Protein AF-A0A852VVB6-F1 (afdb_monomer)

Organism: Pseudonocardia alni (NCBI:txid33907)

Mean predicted aligned error: 5.02 Å

Solvent-accessible surface area (backbone atoms only — not comparable to full-atom values): 5072 Å² total; per-residue (Å²): 132,63,69,72,53,53,53,50,52,52,51,50,50,54,52,51,52,50,53,52,53,55,52,69,68,42,80,53,67,70,60,31,54,50,51,52,52,51,55,53,58,68,45,46,59,58,54,52,52,50,53,50,54,51,31,53,50,46,39,46,42,38,74,76,64,63,47,51,47,64,55,54,6,63,78,68,75,48,50,44,67,54,41,47,30,47,55,72,68,58,129

Foldseek 3Di:
DPDVVVVVVVVVVVVVVVLVVVLVPDPDPVVSVVSVVVVCVVCVVVVVVVLVVLLVVLQCCCPVVVDQLVVSCVVVVHDSVVSVCSPVVPD

Radius of gyration: 17.25 Å; Cα contacts (8 Å, |Δi|>4): 45; chains: 1; bounding box: 40×18×42 Å

Sequence (91 aa):
MGERVESACELHAQMSERIIEVVRGVEDPGARHRLIGEVLAENSGFVSELAGLIRESVQAMKDEQGMSYGRIAAELGLSRSRAQQLYNGTR

Secondary structure (DSSP, 8-state):
--HHHHHHHHHHHHHHHHHHHHHHH--SHHHHHHHHHHHHHHHHHHHHHHHHHHHHHHHHHHHTS---HHHHHHHHT--HHHHHHHHHT--

Nearest PDB structures (foldseek):
  7bhy-assembly1_A  TM=9.831E-01  e=2.999E-01  Bacillus subtilis subsp. subtilis str. 168
  3hug-assembly6_K  TM=6.492E-01  e=7.768E-01  Mycobacterium tuberculosis H37Rv
  3hug-assembly4_M  TM=6.784E-01  e=1.663E+00  Mycobacterium tubercu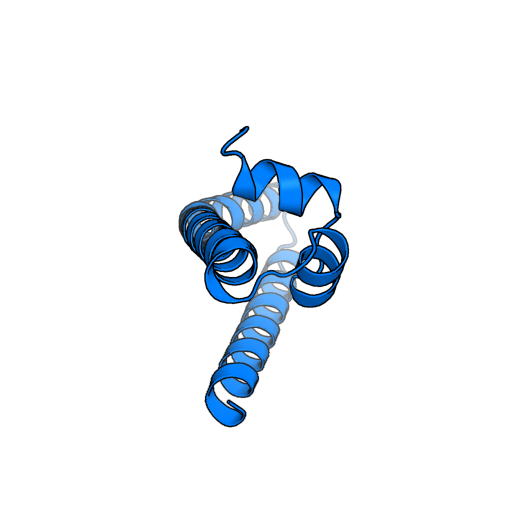losis H37Rv
  8z6g-assembly3_F  TM=5.169E-01  e=1.291E+00  Pseudomonas aeruginosa
  1or7-assembly3_A  TM=3.547E-01  e=1.375E+00  Escherichia coli

pLDDT: mean 91.88, std 8.99, range [53.78, 98.38]

Structure (mmCIF, N/CA/C/O backbone):
data_AF-A0A852VVB6-F1
#
_entry.id   AF-A0A852VVB6-F1
#
loop_
_atom_site.group_PDB
_atom_site.id
_atom_site.type_symbol
_atom_site.label_atom_id
_atom_site.label_alt_id
_atom_site.label_comp_id
_atom_site.label_asym_id
_atom_site.label_entity_id
_atom_site.label_seq_id
_atom_site.pdbx_PDB_ins_code
_atom_site.Cartn_x
_atom_site.Cartn_y
_atom_site.Cartn_z
_atom_site.occupancy
_atom_site.B_iso_or_equiv
_atom_site.auth_seq_id
_atom_site.auth_comp_id
_atom_site.auth_asym_id
_atom_site.auth_atom_id
_atom_site.pdbx_PDB_model_num
ATOM 1 N N . MET A 1 1 ? -21.572 1.106 -0.197 1.00 56.81 1 MET A N 1
ATOM 2 C CA . MET A 1 1 ? -20.146 0.730 -0.076 1.00 56.81 1 MET A CA 1
ATOM 3 C C . MET A 1 1 ? -19.669 -0.213 -1.197 1.00 56.81 1 MET A C 1
ATOM 5 O O . MET A 1 1 ? -18.512 -0.585 -1.155 1.00 56.81 1 MET A O 1
ATOM 9 N N . GLY A 1 2 ? -20.503 -0.576 -2.193 1.00 64.00 2 GLY A N 1
ATOM 10 C CA . GLY A 1 2 ? -20.204 -1.664 -3.146 1.00 64.00 2 GLY A CA 1
ATOM 11 C C . GLY A 1 2 ? -19.401 -1.271 -4.391 1.00 64.00 2 GLY A C 1
ATOM 12 O O . GLY A 1 2 ? -18.306 -1.768 -4.579 1.00 64.00 2 GLY A O 1
ATOM 13 N N . GLU A 1 3 ? -19.874 -0.327 -5.206 1.00 70.56 3 GLU A N 1
ATOM 14 C CA . GLU A 1 3 ? -19.338 -0.180 -6.578 1.00 70.56 3 GLU A CA 1
ATOM 15 C C . GLU A 1 3 ? -17.979 0.535 -6.678 1.00 70.56 3 GLU A C 1
ATOM 17 O O . GLU A 1 3 ? -17.128 0.160 -7.478 1.00 70.56 3 GLU A O 1
ATOM 22 N N . ARG A 1 4 ? -17.730 1.568 -5.858 1.00 74.25 4 ARG A N 1
ATOM 23 C CA . ARG A 1 4 ? -16.462 2.329 -5.931 1.00 74.25 4 ARG A CA 1
ATOM 24 C C . ARG A 1 4 ? -15.261 1.539 -5.413 1.00 74.25 4 ARG A C 1
ATOM 26 O O . ARG A 1 4 ? -14.151 1.760 -5.879 1.00 74.25 4 ARG A O 1
ATOM 33 N N . VAL A 1 5 ? -15.485 0.662 -4.434 1.00 73.38 5 VAL A N 1
ATOM 34 C CA . VAL A 1 5 ? -14.433 -0.192 -3.864 1.00 73.38 5 VAL A CA 1
ATOM 35 C C . VAL A 1 5 ? -14.075 -1.287 -4.861 1.00 73.38 5 VAL A C 1
ATOM 37 O O . VAL A 1 5 ? -12.903 -1.459 -5.173 1.00 73.38 5 VAL A O 1
ATOM 40 N N . GLU A 1 6 ? -15.087 -1.957 -5.414 1.00 75.00 6 GLU A N 1
ATOM 41 C CA . GLU A 1 6 ? -14.919 -2.986 -6.441 1.00 75.00 6 GLU A CA 1
ATOM 42 C C . GLU A 1 6 ? -14.185 -2.428 -7.670 1.00 75.00 6 GLU A C 1
ATOM 44 O O . GLU A 1 6 ? -13.147 -2.957 -8.060 1.00 75.00 6 GLU A O 1
ATOM 49 N N . SER A 1 7 ? -14.608 -1.260 -8.164 1.00 84.62 7 SER A N 1
ATOM 50 C CA . SER A 1 7 ? -13.953 -0.580 -9.287 1.00 84.62 7 SER A CA 1
ATOM 51 C C . SER A 1 7 ? -12.490 -0.195 -9.004 1.00 84.62 7 SER A C 1
ATOM 53 O O . SER A 1 7 ? -11.637 -0.330 -9.881 1.00 84.62 7 SER A O 1
ATOM 55 N N . ALA A 1 8 ? -12.164 0.244 -7.782 1.00 85.06 8 ALA A N 1
ATOM 56 C CA . ALA A 1 8 ? -10.786 0.565 -7.405 1.00 85.06 8 ALA A CA 1
ATOM 57 C C . ALA A 1 8 ? -9.897 -0.690 -7.313 1.00 85.06 8 ALA A C 1
ATOM 59 O O . ALA A 1 8 ? -8.747 -0.666 -7.758 1.00 85.06 8 ALA A O 1
ATOM 60 N N . CYS A 1 9 ? -10.423 -1.790 -6.767 1.00 86.62 9 CYS A N 1
ATOM 61 C CA . CYS A 1 9 ? -9.709 -3.063 -6.681 1.00 86.62 9 CYS A CA 1
ATOM 62 C C . CYS A 1 9 ? -9.445 -3.670 -8.065 1.00 86.62 9 CYS A C 1
ATOM 64 O O . CYS A 1 9 ? -8.332 -4.130 -8.324 1.00 86.62 9 CYS A O 1
ATOM 66 N N . GLU A 1 10 ? -10.429 -3.631 -8.963 1.00 90.25 10 GLU A N 1
ATOM 67 C CA . GLU A 1 10 ? -10.275 -4.094 -10.346 1.00 90.25 10 GLU A CA 1
ATOM 68 C C . GLU A 1 10 ? -9.243 -3.268 -11.113 1.00 90.25 10 GLU A C 1
ATOM 70 O O . GLU A 1 10 ? -8.371 -3.833 -11.776 1.00 90.25 10 GLU A O 1
ATOM 75 N N . LEU A 1 11 ? -9.294 -1.938 -10.983 1.00 90.69 11 LEU A N 1
ATOM 76 C CA . LEU A 1 11 ? -8.317 -1.051 -11.610 1.00 90.69 11 LEU A CA 1
ATOM 77 C C . LEU A 1 11 ? -6.894 -1.357 -11.121 1.00 90.69 11 LEU A C 1
ATOM 79 O O . LEU A 1 11 ? -5.977 -1.493 -11.932 1.00 90.69 11 LEU A O 1
ATOM 83 N N . HIS A 1 12 ? -6.710 -1.516 -9.806 1.00 89.06 12 HIS A N 1
ATOM 84 C CA . HIS A 1 12 ? -5.417 -1.878 -9.225 1.00 89.06 12 HIS A CA 1
ATOM 85 C C . HIS A 1 12 ? -4.912 -3.234 -9.740 1.00 89.06 12 HIS A C 1
ATOM 87 O O . HIS A 1 12 ? -3.732 -3.357 -10.080 1.00 89.06 12 HIS A O 1
ATOM 93 N N . ALA A 1 13 ? -5.781 -4.248 -9.812 1.00 90.88 13 ALA A N 1
ATOM 94 C CA . ALA A 1 13 ? -5.422 -5.566 -10.331 1.00 90.88 13 ALA A CA 1
ATOM 95 C C . ALA A 1 13 ? -4.949 -5.486 -11.792 1.00 90.88 13 ALA A C 1
ATOM 97 O O . ALA A 1 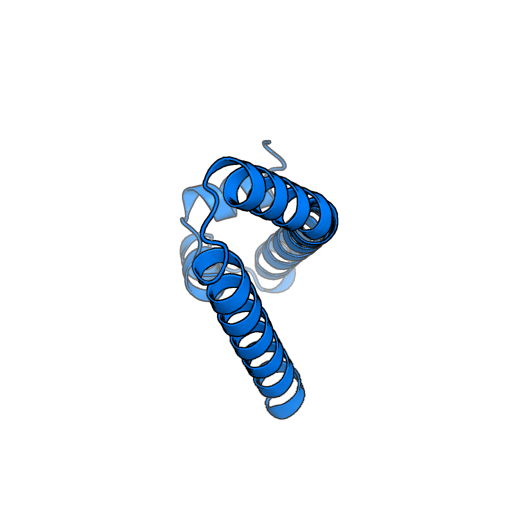13 ? -3.844 -5.933 -12.100 1.00 90.88 13 ALA A O 1
ATOM 98 N N . GLN A 1 14 ? -5.719 -4.820 -12.658 1.00 94.25 14 GLN A N 1
ATOM 99 C CA . GLN A 1 14 ? -5.382 -4.656 -14.076 1.00 94.25 14 GLN A CA 1
ATOM 100 C C . GLN A 1 14 ? -4.060 -3.899 -14.273 1.00 94.25 14 GLN A C 1
ATOM 102 O O . GLN A 1 14 ? -3.213 -4.313 -15.066 1.00 94.25 14 GLN A O 1
ATOM 107 N N . MET A 1 15 ? -3.845 -2.805 -13.532 1.00 91.19 15 MET A N 1
ATOM 108 C CA . MET A 1 15 ? -2.590 -2.048 -13.598 1.00 91.19 15 MET A CA 1
ATOM 109 C C . MET A 1 15 ? -1.397 -2.890 -13.136 1.00 91.19 15 MET A C 1
ATOM 111 O O . MET A 1 15 ? -0.355 -2.889 -13.792 1.00 91.19 15 MET A O 1
ATOM 115 N N . SER A 1 16 ? -1.552 -3.638 -12.040 1.00 92.31 16 SER A N 1
ATOM 116 C CA . SER A 1 16 ? -0.488 -4.480 -11.482 1.00 92.31 16 SER A CA 1
ATOM 117 C C . SER A 1 16 ? -0.072 -5.581 -12.454 1.00 92.31 16 SER A C 1
ATOM 119 O O . SER A 1 16 ? 1.118 -5.762 -12.717 1.00 92.31 16 SER A O 1
ATOM 121 N N . GLU A 1 17 ? -1.044 -6.290 -13.030 1.00 95.81 17 GLU A N 1
ATOM 122 C CA . GLU A 1 17 ? -0.799 -7.332 -14.030 1.00 95.81 17 GLU A CA 1
ATOM 123 C C . GLU A 1 17 ? -0.072 -6.762 -15.247 1.00 95.81 17 GLU A C 1
ATOM 125 O O . GLU A 1 17 ? 0.951 -7.307 -15.670 1.00 95.81 17 GLU A O 1
ATOM 130 N N . ARG A 1 18 ? -0.520 -5.603 -15.742 1.00 95.62 18 ARG A N 1
ATOM 131 C CA . ARG A 1 18 ? 0.085 -4.959 -16.907 1.00 95.62 18 ARG A CA 1
ATOM 132 C C . ARG A 1 18 ? 1.537 -4.548 -16.672 1.00 95.62 18 ARG A C 1
ATOM 134 O O . ARG A 1 18 ? 2.376 -4.746 -17.549 1.00 95.62 18 ARG A O 1
ATOM 141 N N . ILE A 1 19 ? 1.857 -4.001 -15.499 1.00 94.50 19 ILE A N 1
ATOM 142 C CA . ILE A 1 19 ? 3.235 -3.631 -15.140 1.00 94.50 19 ILE A CA 1
ATOM 143 C C . ILE A 1 19 ? 4.125 -4.878 -15.094 1.00 94.50 19 ILE A C 1
ATOM 145 O O . ILE A 1 19 ? 5.235 -4.867 -15.628 1.00 94.50 19 ILE A O 1
ATOM 149 N N . ILE A 1 20 ? 3.634 -5.974 -14.510 1.00 96.00 20 ILE A N 1
ATOM 150 C CA . ILE A 1 20 ? 4.379 -7.235 -14.436 1.00 96.00 20 ILE A CA 1
ATOM 151 C C . ILE A 1 20 ? 4.626 -7.828 -15.826 1.00 96.00 20 ILE A C 1
ATOM 153 O O . ILE A 1 20 ? 5.732 -8.306 -16.086 1.00 96.00 20 ILE A O 1
ATOM 157 N N . GLU A 1 21 ? 3.643 -7.783 -16.728 1.00 97.50 21 GLU A N 1
ATOM 158 C CA . GLU A 1 21 ? 3.819 -8.200 -18.124 1.00 97.50 21 GLU A CA 1
ATOM 159 C C . GLU A 1 21 ? 4.930 -7.408 -18.816 1.00 97.50 21 GLU A C 1
ATOM 161 O O . GLU A 1 21 ? 5.826 -8.006 -19.415 1.00 97.50 21 GLU A O 1
ATOM 166 N N . VAL A 1 22 ? 4.912 -6.077 -18.691 1.00 96.75 22 VAL A N 1
ATOM 167 C CA . VAL A 1 22 ? 5.930 -5.205 -19.293 1.00 96.75 22 VAL A CA 1
ATOM 168 C C . VAL A 1 22 ? 7.314 -5.539 -18.743 1.00 96.75 22 VAL A C 1
ATOM 170 O O . VAL A 1 22 ? 8.238 -5.756 -19.521 1.00 96.75 22 VAL A O 1
ATOM 173 N N . VAL A 1 23 ? 7.461 -5.658 -17.418 1.00 97.31 23 VAL A N 1
ATOM 174 C CA . VAL A 1 23 ? 8.742 -6.001 -16.777 1.00 97.31 23 VAL A CA 1
ATOM 175 C C . VAL A 1 23 ? 9.260 -7.365 -17.242 1.00 97.31 23 VAL A C 1
ATOM 177 O O . VAL A 1 23 ? 10.454 -7.511 -17.508 1.00 97.31 23 VAL A O 1
ATOM 180 N N . ARG A 1 24 ? 8.381 -8.369 -17.359 1.00 96.88 24 ARG A N 1
ATOM 181 C CA . ARG A 1 24 ? 8.741 -9.712 -17.846 1.00 96.88 24 ARG A CA 1
ATOM 182 C C . ARG A 1 24 ? 9.127 -9.720 -19.324 1.00 96.88 24 ARG A C 1
ATOM 184 O O . ARG A 1 24 ? 9.974 -10.522 -19.702 1.00 96.88 24 ARG A O 1
ATOM 191 N N . GLY A 1 25 ? 8.530 -8.844 -20.129 1.00 97.88 25 GLY A N 1
ATOM 192 C CA . GLY A 1 25 ? 8.827 -8.699 -21.555 1.00 97.88 25 GLY A CA 1
ATOM 193 C C . GLY A 1 25 ? 10.184 -8.056 -21.861 1.00 97.88 25 GLY A C 1
ATOM 194 O O . GLY A 1 25 ? 10.623 -8.098 -23.006 1.00 97.88 25 GLY A O 1
ATOM 195 N N . VAL A 1 26 ? 10.872 -7.475 -20.870 1.00 98.25 26 VAL A N 1
ATOM 196 C CA . VAL A 1 26 ? 12.213 -6.908 -21.065 1.00 98.25 26 VAL A CA 1
ATOM 197 C C . VAL A 1 26 ? 13.269 -8.015 -21.043 1.00 98.25 26 VAL A C 1
ATOM 199 O O . VAL A 1 26 ? 13.605 -8.557 -19.984 1.00 98.25 26 VAL A O 1
ATOM 202 N N . GLU A 1 27 ? 13.821 -8.320 -22.219 1.00 97.75 27 GLU A N 1
ATOM 203 C CA . GLU A 1 27 ? 14.834 -9.366 -22.407 1.00 97.75 27 GLU A CA 1
ATOM 204 C C . GLU A 1 27 ? 16.169 -9.013 -21.732 1.00 97.75 27 GLU A C 1
ATOM 206 O O . GLU A 1 27 ? 16.703 -9.822 -20.965 1.00 97.75 27 GLU A O 1
ATOM 211 N N . ASP A 1 28 ? 16.677 -7.791 -21.952 1.00 98.19 28 ASP A N 1
ATOM 212 C CA . ASP A 1 28 ? 17.940 -7.322 -21.367 1.00 98.19 28 ASP A CA 1
ATOM 213 C C . ASP A 1 28 ? 17.841 -7.210 -19.831 1.00 98.19 28 ASP A C 1
ATOM 215 O O . ASP A 1 28 ? 17.059 -6.401 -19.316 1.00 98.19 28 ASP A O 1
ATOM 219 N N . PRO A 1 29 ? 18.657 -7.958 -19.062 1.00 97.88 29 PRO A N 1
ATOM 220 C CA . PRO A 1 29 ? 18.631 -7.892 -17.604 1.00 97.88 29 PRO A CA 1
ATOM 221 C C . PRO A 1 29 ? 18.930 -6.494 -17.053 1.00 97.88 29 PRO A C 1
ATOM 223 O O . PRO A 1 29 ? 18.327 -6.088 -16.061 1.00 97.88 29 PRO A O 1
ATOM 226 N N . GLY A 1 30 ? 19.830 -5.741 -17.695 1.00 98.31 30 GLY A 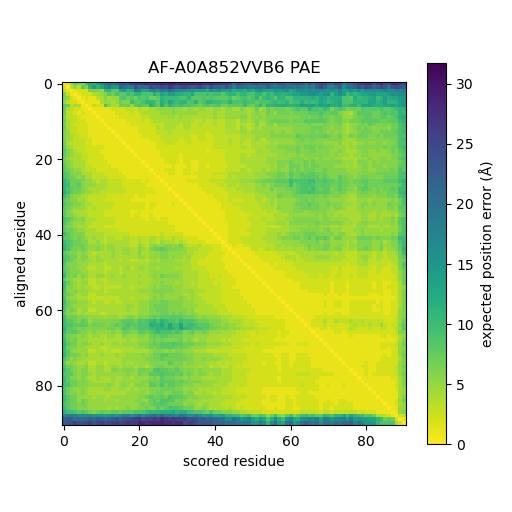N 1
ATOM 227 C CA . GLY A 1 30 ? 20.191 -4.393 -17.254 1.00 98.31 30 GLY A CA 1
ATOM 228 C C . GLY A 1 30 ? 19.022 -3.413 -17.358 1.00 98.31 30 GLY A C 1
ATOM 229 O O . GLY A 1 30 ? 18.726 -2.690 -16.405 1.00 98.31 30 GLY A O 1
ATOM 230 N N . ALA A 1 31 ? 18.329 -3.413 -18.495 1.00 98.19 31 ALA A N 1
ATOM 231 C CA . ALA A 1 31 ? 17.122 -2.631 -18.728 1.00 98.19 31 ALA A CA 1
ATOM 232 C C . ALA A 1 31 ? 15.986 -3.055 -17.795 1.00 98.19 31 ALA A C 1
ATOM 234 O O . ALA A 1 31 ? 15.316 -2.194 -17.227 1.00 98.19 31 ALA A O 1
ATOM 235 N N . ARG A 1 32 ? 15.821 -4.362 -17.559 1.00 98.38 32 ARG A N 1
ATOM 236 C CA . ARG A 1 32 ? 14.809 -4.875 -16.630 1.00 98.38 32 ARG A CA 1
ATOM 237 C C . ARG A 1 32 ? 15.042 -4.379 -15.202 1.00 98.38 32 ARG A C 1
ATOM 239 O O . ARG A 1 32 ? 14.093 -3.957 -14.550 1.00 98.38 32 ARG A O 1
ATOM 246 N N . HIS A 1 33 ? 16.288 -4.370 -14.722 1.00 98.06 33 HIS A N 1
ATOM 247 C CA . HIS A 1 33 ? 16.611 -3.835 -13.393 1.00 98.06 33 HIS A CA 1
ATOM 248 C C . HIS A 1 33 ? 16.308 -2.338 -13.271 1.00 98.06 33 HIS A C 1
ATOM 250 O O . HIS A 1 33 ? 15.757 -1.915 -12.256 1.00 98.06 33 HI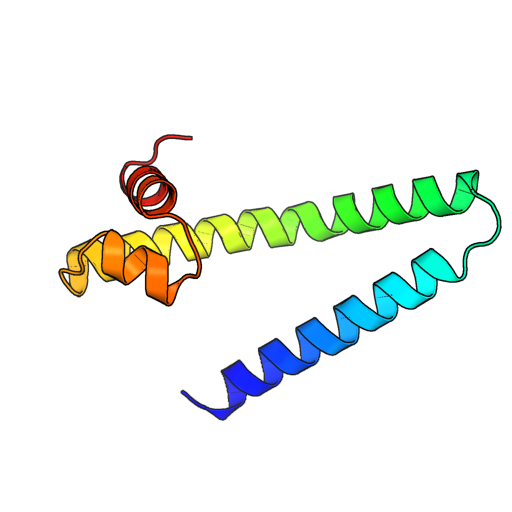S A O 1
ATOM 256 N N . ARG A 1 34 ? 16.638 -1.542 -14.299 1.00 98.06 34 ARG A N 1
ATOM 257 C CA . ARG A 1 34 ? 16.330 -0.102 -14.314 1.00 98.06 34 ARG A CA 1
ATOM 258 C C . ARG A 1 34 ? 14.828 0.147 -14.260 1.00 98.06 34 ARG A C 1
ATOM 260 O O . ARG A 1 34 ? 14.382 0.893 -13.397 1.00 98.06 34 ARG A O 1
ATOM 267 N N . LEU A 1 35 ? 14.063 -0.562 -15.089 1.00 97.56 35 LEU A N 1
ATOM 268 C CA . LEU A 1 35 ? 12.608 -0.459 -15.105 1.00 97.56 35 LEU A CA 1
ATOM 269 C C . LEU A 1 35 ? 11.988 -0.828 -13.750 1.00 97.56 35 LEU A C 1
ATOM 271 O O . LEU A 1 35 ? 11.106 -0.125 -13.271 1.00 97.56 35 LEU A O 1
ATOM 275 N N . ILE A 1 36 ? 12.460 -1.899 -13.100 1.00 96.75 36 ILE A N 1
ATOM 276 C CA . ILE A 1 36 ? 11.999 -2.252 -11.747 1.00 96.75 36 ILE A CA 1
ATOM 277 C C . ILE A 1 36 ? 12.271 -1.100 -10.773 1.00 96.75 36 ILE A C 1
ATOM 279 O O . ILE A 1 36 ? 11.394 -0.744 -9.991 1.00 96.75 36 ILE A O 1
ATOM 283 N N . GLY A 1 37 ? 13.463 -0.502 -10.827 1.00 96.44 37 GLY A N 1
ATOM 284 C CA . GLY A 1 37 ? 13.814 0.648 -9.994 1.00 96.44 37 GLY A CA 1
ATOM 285 C C . GLY A 1 37 ? 12.900 1.854 -10.222 1.00 96.44 37 GLY A C 1
ATOM 286 O O . GLY A 1 37 ? 12.422 2.439 -9.254 1.00 96.44 37 GLY A O 1
ATOM 287 N N . GLU A 1 38 ? 12.616 2.188 -11.481 1.00 95.38 38 GLU A N 1
ATOM 288 C CA . GLU A 1 38 ? 11.710 3.280 -11.862 1.00 95.38 38 GLU A CA 1
ATOM 289 C C . GLU A 1 38 ? 10.285 3.029 -11.365 1.00 95.38 38 GLU A C 1
ATOM 291 O O . GLU A 1 38 ? 9.711 3.881 -10.692 1.00 95.38 38 GLU A O 1
ATOM 296 N N . VAL A 1 39 ? 9.743 1.828 -11.594 1.00 93.81 39 VAL A N 1
ATOM 297 C CA . VAL A 1 39 ? 8.418 1.440 -11.090 1.00 93.81 39 VAL A CA 1
ATOM 298 C C . VAL A 1 39 ? 8.353 1.592 -9.569 1.00 93.81 39 VAL A C 1
ATOM 300 O O . VAL A 1 39 ? 7.397 2.165 -9.051 1.00 93.81 39 VAL A O 1
ATOM 303 N N . LEU A 1 40 ? 9.362 1.120 -8.833 1.00 92.94 40 LEU A N 1
ATOM 304 C CA . LEU A 1 40 ? 9.392 1.253 -7.374 1.00 92.94 40 LEU A CA 1
ATOM 305 C C . LEU A 1 40 ? 9.485 2.716 -6.920 1.00 92.94 40 LEU A C 1
ATOM 307 O O . LEU A 1 40 ? 8.840 3.088 -5.939 1.00 92.94 40 LEU A O 1
ATOM 311 N N . ALA A 1 41 ? 10.265 3.542 -7.620 1.00 92.25 41 ALA A N 1
ATOM 312 C CA . ALA A 1 41 ? 10.413 4.959 -7.310 1.00 92.25 41 ALA A CA 1
ATOM 313 C C . ALA A 1 41 ? 9.101 5.726 -7.523 1.00 92.25 41 ALA A C 1
ATOM 315 O O . ALA A 1 41 ? 8.664 6.434 -6.618 1.00 92.25 41 ALA A O 1
ATOM 316 N N . GLU A 1 42 ? 8.428 5.523 -8.654 1.00 89.50 42 GLU A N 1
ATOM 317 C CA . GLU A 1 42 ? 7.129 6.144 -8.950 1.00 89.50 42 GLU A CA 1
ATOM 318 C C . GLU A 1 42 ? 6.050 5.720 -7.940 1.00 89.50 42 GLU A C 1
ATOM 320 O O . GLU A 1 42 ? 5.251 6.530 -7.473 1.00 89.50 42 GLU A O 1
ATOM 325 N N . ASN A 1 43 ? 6.068 4.455 -7.509 1.00 89.31 43 ASN A N 1
ATOM 326 C CA . ASN A 1 43 ? 5.109 3.953 -6.523 1.00 89.31 43 ASN A CA 1
ATOM 327 C C . ASN A 1 43 ? 5.425 4.385 -5.081 1.00 89.31 43 ASN A C 1
ATOM 329 O O . ASN A 1 43 ? 4.586 4.216 -4.195 1.00 89.31 43 ASN A O 1
ATOM 333 N N . SER A 1 44 ? 6.603 4.955 -4.813 1.00 88.44 44 SER A N 1
ATOM 334 C CA . SER A 1 44 ? 7.007 5.324 -3.450 1.00 88.44 44 SER A CA 1
ATOM 335 C C . SER A 1 44 ? 6.097 6.387 -2.822 1.00 88.44 44 SER A C 1
ATOM 337 O O . SER A 1 44 ? 5.768 6.285 -1.638 1.00 88.44 44 SER A O 1
ATOM 339 N N . GLY A 1 45 ? 5.630 7.359 -3.617 1.00 88.31 45 GLY A N 1
ATOM 340 C CA . GLY A 1 45 ? 4.677 8.380 -3.177 1.00 88.31 45 GLY A CA 1
ATOM 341 C C . GLY A 1 45 ? 3.333 7.767 -2.786 1.00 88.31 45 GLY A C 1
ATOM 342 O O . GLY A 1 45 ? 2.873 7.953 -1.660 1.00 88.31 45 GLY A O 1
ATOM 343 N N . PHE A 1 46 ? 2.773 6.935 -3.669 1.00 87.69 46 PHE A N 1
ATOM 344 C CA . PHE A 1 46 ? 1.535 6.194 -3.414 1.00 87.69 46 PHE A CA 1
ATOM 345 C C .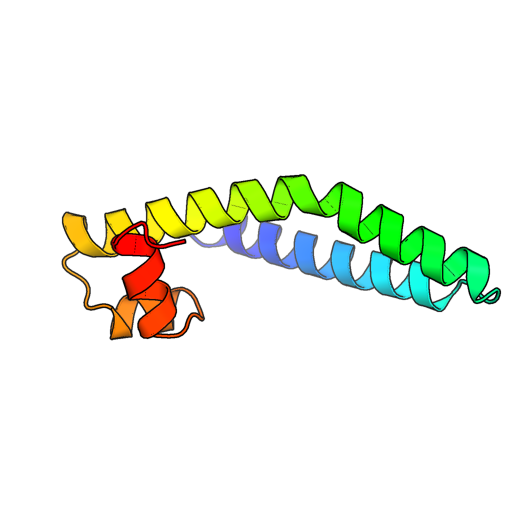 PHE A 1 46 ? 1.619 5.340 -2.139 1.00 87.69 46 PHE A C 1
ATOM 347 O O . PHE A 1 46 ? 0.729 5.396 -1.292 1.00 87.69 46 PHE A O 1
ATOM 354 N N . VAL A 1 47 ? 2.711 4.586 -1.958 1.00 88.19 47 VAL A N 1
ATOM 355 C CA . VAL A 1 47 ? 2.921 3.752 -0.761 1.00 88.19 47 VAL A CA 1
ATOM 356 C C . VAL A 1 47 ? 2.979 4.604 0.510 1.00 88.19 47 VAL A C 1
ATOM 358 O O . VAL A 1 47 ? 2.418 4.216 1.537 1.00 88.19 47 VAL A O 1
ATOM 361 N N . SER A 1 48 ? 3.638 5.764 0.454 1.00 88.81 48 SER A N 1
ATOM 362 C CA . SER A 1 48 ? 3.727 6.686 1.589 1.00 88.81 48 SER A CA 1
ATOM 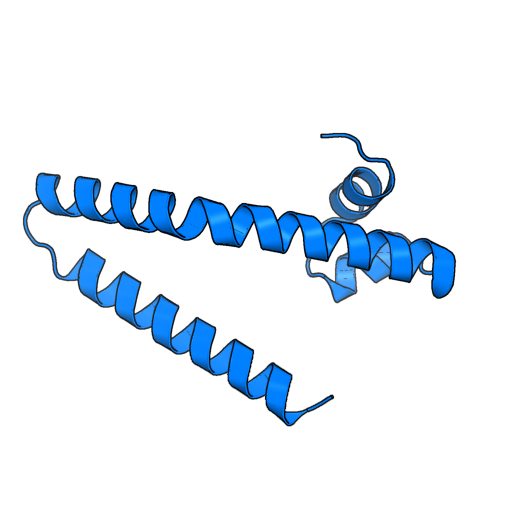363 C C . SER A 1 48 ? 2.360 7.260 1.970 1.00 88.81 48 SER A C 1
ATOM 365 O O . SER A 1 48 ? 2.011 7.280 3.151 1.00 88.81 48 SER A O 1
ATOM 367 N N . GLU A 1 49 ? 1.572 7.699 0.989 1.00 91.12 49 GLU A N 1
ATOM 368 C CA . GLU A 1 49 ? 0.222 8.225 1.218 1.00 91.12 49 GLU A CA 1
ATOM 369 C C . GLU A 1 49 ? -0.721 7.148 1.763 1.00 91.12 49 GLU A C 1
ATOM 371 O O . GLU A 1 49 ? -1.388 7.360 2.779 1.00 91.12 49 GLU A O 1
ATOM 376 N N . LEU A 1 50 ? -0.710 5.953 1.165 1.00 90.81 50 LEU A N 1
ATOM 377 C CA . LEU A 1 50 ? -1.523 4.831 1.625 1.00 90.81 50 LEU A CA 1
ATOM 378 C C . LEU A 1 50 ? -1.161 4.417 3.058 1.00 90.81 50 LEU A C 1
ATOM 380 O O . LEU A 1 50 ? -2.046 4.120 3.859 1.00 90.81 50 LEU A O 1
ATOM 384 N N . ALA A 1 51 ? 0.123 4.446 3.426 1.00 90.56 51 ALA A N 1
ATOM 385 C CA . ALA A 1 51 ? 0.547 4.193 4.801 1.00 90.56 51 ALA A CA 1
ATOM 386 C C . ALA A 1 51 ? -0.009 5.234 5.794 1.00 90.56 51 ALA A C 1
ATOM 388 O O . ALA A 1 51 ? -0.315 4.879 6.937 1.00 90.56 51 ALA A O 1
ATOM 389 N N . GLY A 1 52 ? -0.161 6.492 5.366 1.00 92.69 52 GLY A N 1
ATOM 390 C CA . GLY A 1 52 ? -0.849 7.542 6.122 1.00 92.69 52 GLY A CA 1
ATOM 391 C C . GLY A 1 52 ? -2.326 7.211 6.342 1.00 92.69 52 GLY A C 1
ATOM 392 O O . GLY A 1 52 ? -2.767 7.129 7.487 1.00 92.69 52 GLY A O 1
ATOM 393 N N . LEU A 1 53 ? -3.047 6.892 5.265 1.00 94.50 53 LEU A N 1
ATOM 394 C CA . LEU A 1 53 ? -4.466 6.512 5.320 1.00 94.50 53 LEU A CA 1
ATOM 395 C C . LEU A 1 53 ? -4.715 5.265 6.180 1.00 94.50 53 LEU A C 1
ATOM 397 O O . LEU A 1 53 ? -5.698 5.193 6.919 1.00 94.50 53 LEU A O 1
ATOM 401 N N . ILE A 1 54 ? -3.812 4.281 6.130 1.00 94.75 54 ILE A N 1
ATOM 402 C CA . ILE A 1 54 ? -3.877 3.093 6.991 1.00 94.75 54 ILE A CA 1
ATOM 403 C C . ILE A 1 54 ? -3.740 3.495 8.463 1.00 94.75 54 ILE A C 1
ATOM 405 O O . ILE A 1 54 ? -4.466 2.972 9.307 1.00 94.75 54 ILE A O 1
ATOM 409 N N . ARG A 1 55 ? -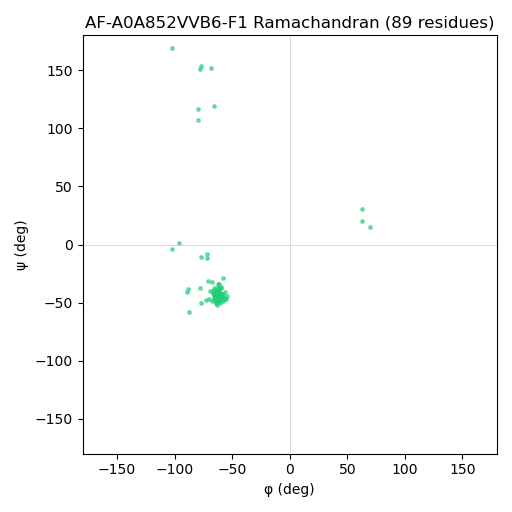2.833 4.421 8.797 1.00 94.75 55 ARG A N 1
ATOM 410 C CA . ARG A 1 55 ? -2.677 4.905 10.175 1.00 94.75 55 ARG A CA 1
ATOM 411 C C . ARG A 1 55 ? -3.939 5.613 10.663 1.00 94.75 55 ARG A C 1
ATOM 413 O O . ARG A 1 55 ? -4.403 5.302 11.757 1.00 94.75 55 ARG A O 1
ATOM 420 N N . GLU A 1 56 ? -4.489 6.511 9.853 1.00 95.56 56 GLU A N 1
ATOM 421 C CA . GLU A 1 56 ? -5.742 7.215 10.154 1.00 95.56 56 GLU A CA 1
ATOM 422 C C . GLU A 1 56 ? -6.892 6.222 10.363 1.00 95.56 56 GLU A C 1
ATOM 424 O O . GLU A 1 56 ? -7.615 6.298 11.353 1.00 95.56 56 GLU A O 1
ATOM 429 N N . SER A 1 57 ? -6.994 5.210 9.497 1.00 96.69 57 SER A N 1
ATOM 430 C CA . SER A 1 57 ? -8.005 4.153 9.609 1.00 96.69 57 SER A CA 1
ATOM 431 C C . SER A 1 57 ? -7.852 3.340 10.897 1.00 96.69 57 SER A C 1
ATOM 433 O O . SER A 1 57 ? -8.839 3.065 11.576 1.00 96.69 57 SER A O 1
ATOM 435 N N . VAL A 1 58 ? -6.619 2.977 11.270 1.00 96.94 58 VAL A N 1
ATOM 436 C CA . VAL A 1 58 ? -6.331 2.277 12.533 1.00 96.94 58 VAL A CA 1
ATOM 437 C C . VAL A 1 58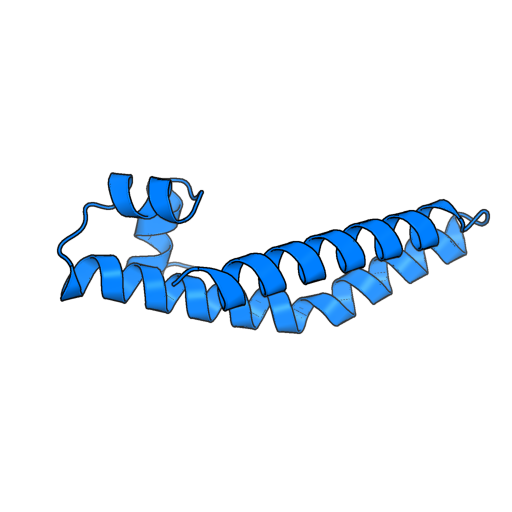 ? -6.758 3.119 13.739 1.00 96.94 58 VAL A C 1
ATOM 439 O O . VAL A 1 58 ? -7.344 2.569 14.672 1.00 96.94 58 VAL A O 1
ATOM 442 N N . GLN A 1 59 ? -6.484 4.428 13.730 1.00 95.75 59 GLN A N 1
ATOM 443 C CA . GLN A 1 59 ? -6.890 5.347 14.799 1.00 95.75 59 GLN A CA 1
ATOM 444 C C . GLN A 1 59 ? -8.414 5.458 14.891 1.00 95.75 59 GLN A C 1
ATOM 446 O O . GLN A 1 59 ? -8.967 5.209 15.958 1.00 95.75 59 GLN A O 1
ATOM 451 N N . ALA A 1 60 ? -9.106 5.695 13.774 1.00 97.25 60 ALA A N 1
ATOM 452 C CA . ALA A 1 60 ? -10.566 5.777 13.746 1.00 97.25 60 ALA A CA 1
ATOM 453 C C . ALA A 1 60 ? -11.234 4.471 14.221 1.00 97.25 60 ALA A C 1
ATOM 455 O O . ALA A 1 60 ? -12.121 4.482 15.074 1.00 97.25 60 ALA A O 1
ATOM 456 N N . MET A 1 61 ? -10.770 3.308 13.748 1.00 97.56 61 MET A N 1
ATOM 457 C CA . MET A 1 61 ? -11.286 2.014 14.217 1.00 97.56 61 MET A CA 1
ATOM 458 C C . MET A 1 61 ? -11.041 1.801 15.717 1.00 97.56 61 MET A C 1
ATOM 460 O O . MET A 1 61 ? -11.850 1.161 16.398 1.00 97.56 61 MET A O 1
ATOM 464 N N . LYS A 1 62 ? -9.922 2.308 16.246 1.00 97.06 62 LYS A N 1
ATOM 465 C CA . LYS A 1 62 ? -9.572 2.146 17.654 1.00 97.06 62 LYS A CA 1
ATOM 466 C C . LYS A 1 62 ? -10.374 3.075 18.564 1.00 97.06 62 LYS A C 1
ATOM 468 O O . LYS A 1 62 ? -10.946 2.590 19.543 1.00 97.06 62 LYS A O 1
ATOM 473 N N . ASP A 1 63 ? -10.407 4.359 18.237 1.00 97.12 63 ASP A N 1
ATOM 474 C CA . ASP A 1 63 ? -10.917 5.418 19.108 1.00 97.12 63 ASP A CA 1
ATOM 475 C C . ASP A 1 63 ? -12.415 5.647 18.921 1.00 97.12 63 ASP A C 1
ATOM 477 O O . ASP A 1 63 ? -13.142 5.787 19.902 1.00 97.12 63 ASP A O 1
ATOM 481 N N . GLU A 1 64 ? -12.902 5.616 17.680 1.00 96.25 64 GLU A N 1
ATOM 482 C CA . GLU A 1 64 ? -14.311 5.888 17.374 1.00 96.25 64 GLU A CA 1
ATOM 483 C C . GLU A 1 64 ? -15.163 4.619 17.457 1.00 96.25 64 GLU A C 1
ATOM 485 O O . GLU A 1 64 ? -16.296 4.648 17.933 1.00 96.25 64 GLU A O 1
ATOM 490 N N . GLN A 1 65 ? -14.617 3.483 17.014 1.00 94.44 65 GLN A N 1
ATOM 491 C CA . GLN A 1 65 ? -15.354 2.213 16.943 1.00 94.44 65 GLN A CA 1
ATOM 492 C C . GLN A 1 65 ? -15.012 1.250 18.091 1.00 94.44 65 GLN A C 1
ATOM 494 O O . GLN A 1 65 ? -15.592 0.165 18.186 1.00 94.44 65 GLN A O 1
ATOM 499 N N . GLY A 1 66 ? -14.065 1.614 18.963 1.00 96.50 66 GLY A N 1
ATOM 500 C CA . GLY A 1 66 ? -13.680 0.816 20.128 1.00 96.50 66 GLY A CA 1
ATOM 501 C C . GLY A 1 66 ? -13.086 -0.556 19.787 1.00 96.50 66 GLY A C 1
ATOM 502 O O . GLY A 1 66 ? -13.092 -1.457 20.632 1.00 96.50 66 GLY A O 1
ATOM 503 N N . MET A 1 67 ? -12.590 -0.763 18.561 1.00 97.69 67 MET A N 1
ATOM 504 C CA . MET A 1 67 ? -12.137 -2.080 18.117 1.00 97.69 67 MET A CA 1
ATOM 505 C C . MET A 1 67 ? -10.873 -2.548 18.854 1.00 97.69 67 MET A C 1
ATOM 507 O O . MET A 1 67 ? -10.021 -1.777 19.312 1.00 97.69 67 MET A O 1
ATOM 511 N N . SER A 1 68 ? -10.727 -3.871 18.961 1.00 97.69 68 SER A N 1
ATOM 512 C CA . SER A 1 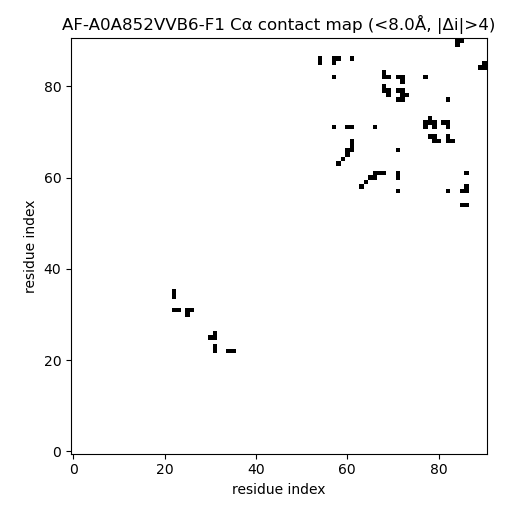68 ? -9.484 -4.485 19.428 1.00 97.69 68 SER A CA 1
ATOM 513 C C . SER A 1 68 ? -8.442 -4.490 18.308 1.00 97.69 68 SER A C 1
ATOM 515 O O . SER A 1 68 ? -8.784 -4.631 17.135 1.00 97.69 68 SER A O 1
ATOM 517 N N . TYR A 1 69 ? -7.151 -4.439 18.655 1.00 97.38 69 TYR A N 1
ATOM 518 C CA . TYR A 1 69 ? -6.078 -4.547 17.655 1.00 97.38 69 TYR A CA 1
ATOM 519 C C . TYR A 1 69 ? -6.135 -5.846 16.846 1.00 97.38 69 TYR A C 1
ATOM 521 O O . TYR A 1 69 ? -5.699 -5.866 15.703 1.00 97.38 69 TYR A O 1
ATOM 529 N N . GLY A 1 70 ? -6.660 -6.931 17.428 1.00 97.44 70 GLY A N 1
ATOM 530 C CA . GLY A 1 70 ? -6.852 -8.189 16.706 1.00 97.44 70 GLY A CA 1
ATOM 531 C C . GLY A 1 70 ? -7.902 -8.068 15.602 1.00 97.44 70 GLY A C 1
ATOM 532 O O . GLY A 1 70 ? -7.685 -8.572 14.507 1.00 97.44 70 GLY A O 1
ATOM 533 N N . ARG A 1 71 ? -9.002 -7.350 15.863 1.00 97.75 71 ARG A N 1
ATOM 534 C CA . ARG A 1 71 ? -10.038 -7.102 14.857 1.00 97.75 71 ARG A CA 1
ATOM 535 C C . ARG A 1 71 ? -9.553 -6.143 13.774 1.00 97.75 71 ARG A C 1
ATOM 537 O O . ARG A 1 71 ? -9.673 -6.469 12.605 1.00 97.75 71 ARG A O 1
ATOM 544 N N . ILE A 1 72 ? -8.929 -5.031 14.162 1.00 97.88 72 ILE A N 1
ATOM 545 C CA . ILE A 1 72 ? -8.335 -4.064 13.220 1.00 97.88 72 ILE A CA 1
ATOM 546 C C . ILE A 1 72 ? -7.348 -4.762 12.277 1.00 97.88 72 ILE A C 1
ATOM 548 O O . ILE A 1 72 ? -7.369 -4.549 11.069 1.00 97.88 72 ILE A O 1
ATOM 552 N N . ALA A 1 73 ? -6.499 -5.631 12.828 1.00 96.62 73 ALA A N 1
ATOM 553 C CA . ALA A 1 73 ? -5.548 -6.411 12.051 1.00 96.62 73 ALA A CA 1
ATOM 554 C C . ALA A 1 73 ? -6.233 -7.330 11.027 1.00 96.62 73 ALA A C 1
ATOM 556 O O . ALA A 1 73 ? -5.785 -7.392 9.888 1.00 96.62 73 ALA A O 1
ATOM 557 N N . ALA A 1 74 ? -7.326 -7.997 11.406 1.00 96.81 74 ALA A N 1
ATOM 558 C CA . ALA A 1 74 ? -8.080 -8.851 10.493 1.00 96.81 74 ALA A CA 1
ATOM 559 C C . ALA A 1 74 ? -8.738 -8.056 9.350 1.00 96.81 74 ALA A C 1
ATOM 561 O O . ALA A 1 74 ? -8.632 -8.471 8.201 1.00 96.81 74 ALA A O 1
ATOM 562 N N . GLU A 1 75 ? -9.354 -6.907 9.648 1.00 95.62 75 GLU A N 1
ATOM 563 C CA . GLU A 1 75 ? -10.025 -6.057 8.645 1.00 95.62 75 GLU A CA 1
ATOM 564 C C . GLU A 1 75 ? -9.034 -5.464 7.631 1.00 95.62 75 GLU A C 1
ATOM 566 O O . GLU A 1 75 ? -9.331 -5.360 6.445 1.00 95.62 75 GLU A O 1
ATOM 571 N N . LEU A 1 76 ? -7.837 -5.089 8.090 1.00 93.62 76 LEU A N 1
ATOM 572 C CA . LEU A 1 76 ? -6.822 -4.439 7.256 1.00 93.62 76 LEU A CA 1
ATOM 573 C C . LEU A 1 76 ? -5.781 -5.410 6.677 1.00 93.62 76 LEU A C 1
ATOM 575 O O . LEU A 1 76 ? -4.840 -4.970 6.020 1.00 93.62 76 LEU A O 1
ATOM 579 N N . GLY A 1 77 ? -5.896 -6.715 6.946 1.00 94.38 77 GLY A N 1
ATOM 580 C CA . GLY A 1 77 ? -4.902 -7.706 6.516 1.00 94.38 77 GLY A CA 1
ATOM 581 C C . GLY A 1 77 ? -3.508 -7.488 7.126 1.00 94.38 77 GLY A C 1
ATOM 582 O O . GLY A 1 77 ? -2.493 -7.784 6.500 1.00 94.38 77 GLY A O 1
ATOM 583 N N . LEU A 1 78 ? -3.440 -6.941 8.341 1.00 94.19 78 LEU A N 1
ATOM 584 C CA . LEU A 1 78 ? -2.200 -6.645 9.060 1.00 94.19 78 LEU A CA 1
ATOM 585 C C . LEU A 1 78 ? -1.925 -7.690 10.145 1.00 94.19 78 LEU A C 1
ATOM 587 O O . LEU A 1 78 ? -2.787 -8.469 10.544 1.00 94.19 78 LEU A O 1
ATOM 591 N N . SER A 1 79 ? -0.719 -7.661 10.712 1.00 96.38 79 SER A N 1
ATOM 592 C CA . SER A 1 79 ? -0.479 -8.321 11.996 1.00 96.38 79 SER A CA 1
ATOM 593 C C . SER A 1 79 ? -1.033 -7.476 13.150 1.00 96.38 79 SER A C 1
ATOM 595 O O . SER A 1 79 ? -1.074 -6.242 13.090 1.00 96.38 79 SER A O 1
ATOM 597 N N . ARG A 1 80 ? -1.393 -8.127 14.264 1.00 96.56 80 ARG A N 1
ATOM 598 C CA . ARG A 1 80 ? -1.820 -7.427 15.490 1.00 96.56 80 ARG A CA 1
ATOM 599 C C . ARG A 1 80 ? -0.759 -6.442 15.991 1.00 96.56 80 ARG A C 1
ATOM 601 O O . ARG A 1 80 ? -1.103 -5.343 16.419 1.00 96.56 80 ARG A O 1
ATOM 608 N N . SER A 1 81 ? 0.516 -6.832 15.945 1.00 96.00 81 SER A N 1
ATOM 609 C CA . SER A 1 81 ? 1.625 -5.962 16.351 1.00 96.00 81 SER A CA 1
ATOM 610 C C . SER A 1 81 ? 1.733 -4.738 15.447 1.00 96.00 81 SER A C 1
ATOM 612 O O . SER A 1 81 ? 1.928 -3.635 15.951 1.00 96.00 81 SER A O 1
ATOM 614 N N . ARG A 1 82 ? 1.530 -4.903 14.134 1.00 95.31 82 ARG A N 1
ATOM 615 C CA . ARG A 1 82 ? 1.551 -3.788 13.188 1.00 95.31 82 ARG A CA 1
ATOM 616 C C . ARG A 1 82 ? 0.404 -2.811 13.433 1.00 95.31 82 ARG A C 1
ATOM 618 O O . ARG A 1 82 ? 0.650 -1.611 13.460 1.00 95.31 82 ARG A O 1
ATOM 625 N N . ALA A 1 83 ? -0.810 -3.305 13.683 1.00 95.88 83 ALA A N 1
ATOM 626 C CA . ALA A 1 83 ? -1.946 -2.457 14.054 1.00 95.88 83 ALA A CA 1
ATOM 627 C C . ALA A 1 83 ? -1.654 -1.637 15.327 1.00 95.88 83 ALA A C 1
ATOM 629 O O . ALA A 1 83 ? -1.915 -0.438 15.374 1.00 95.88 83 ALA A O 1
ATOM 630 N N . GLN A 1 84 ? -1.036 -2.255 16.337 1.00 95.75 84 GLN A N 1
ATOM 631 C CA . GLN A 1 84 ? -0.646 -1.558 17.564 1.00 95.75 84 GLN A CA 1
ATOM 632 C C . GLN A 1 84 ? 0.454 -0.505 17.330 1.00 95.75 84 GLN A C 1
ATOM 634 O O . GLN A 1 84 ? 0.370 0.589 17.880 1.00 95.75 84 GLN A O 1
ATOM 639 N N . GLN A 1 85 ? 1.473 -0.804 16.518 1.00 94.62 85 GLN A N 1
ATOM 640 C CA . GLN A 1 85 ? 2.534 0.154 16.167 1.00 94.62 85 GLN A CA 1
ATOM 641 C C . GLN A 1 85 ? 1.985 1.374 15.425 1.00 94.62 85 GLN A C 1
ATOM 643 O O . GLN A 1 85 ? 2.327 2.508 15.753 1.00 94.62 85 GLN A O 1
ATOM 648 N N . LEU A 1 86 ? 1.107 1.134 14.446 1.00 94.38 86 LEU A N 1
ATOM 649 C CA . LEU A 1 86 ? 0.469 2.190 13.666 1.00 94.38 86 LEU A CA 1
ATOM 650 C C . LEU A 1 86 ? -0.343 3.128 14.558 1.00 94.38 86 LEU A C 1
ATOM 652 O O . LEU A 1 86 ? -0.225 4.340 14.404 1.00 94.38 86 LEU A O 1
ATOM 656 N N . TYR A 1 87 ? -1.087 2.581 15.521 1.00 94.62 87 TYR A N 1
ATOM 657 C CA . TYR A 1 87 ? -1.818 3.382 16.500 1.00 94.62 87 TYR A CA 1
ATOM 658 C C . TYR A 1 87 ? -0.882 4.186 17.418 1.00 94.62 87 TYR A C 1
ATOM 660 O O . TYR A 1 87 ? -1.054 5.390 17.583 1.00 94.62 87 TYR A O 1
ATOM 668 N N . ASN A 1 88 ? 0.148 3.540 17.973 1.00 92.06 88 ASN A N 1
ATOM 669 C CA . ASN A 1 88 ? 1.074 4.157 18.929 1.00 92.06 88 ASN A CA 1
ATOM 670 C C . ASN A 1 88 ? 2.039 5.181 18.299 1.00 92.06 88 ASN A C 1
ATOM 672 O O . ASN A 1 88 ? 2.796 5.826 19.022 1.00 92.06 88 ASN A O 1
ATOM 676 N N . GLY A 1 89 ? 2.073 5.299 16.968 1.00 80.06 89 GLY A N 1
ATOM 677 C CA . GLY A 1 89 ? 3.000 6.185 16.263 1.00 80.06 89 GLY A CA 1
ATOM 678 C C . GLY A 1 89 ? 4.463 5.735 16.323 1.00 80.06 89 GLY A C 1
ATOM 679 O O . GLY A 1 89 ? 5.356 6.523 16.008 1.00 80.06 89 GLY A O 1
ATOM 680 N N . THR A 1 90 ? 4.738 4.484 16.705 1.00 63.00 90 THR A N 1
ATOM 681 C CA . THR A 1 90 ? 6.098 3.939 16.687 1.00 63.00 90 THR A CA 1
ATOM 682 C C . THR A 1 90 ? 6.467 3.522 15.266 1.00 63.00 90 THR A C 1
ATOM 684 O O . THR A 1 90 ? 5.812 2.672 14.660 1.00 63.00 90 THR A O 1
ATOM 687 N N . ARG A 1 91 ? 7.488 4.202 14.728 1.00 53.78 91 ARG A N 1
ATOM 688 C CA . ARG A 1 91 ? 8.075 3.951 13.405 1.00 53.78 91 ARG A CA 1
ATOM 689 C C . ARG A 1 91 ? 8.595 2.524 13.286 1.00 53.78 91 ARG A C 1
ATOM 691 O O . ARG A 1 91 ? 9.258 2.070 14.245 1.00 53.78 91 ARG A O 1
#